Protein AF-A0A089QT16-F1 (afdb_monomer)

pLDDT: mean 87.29, std 10.78, range [47.59, 97.75]

Sequence (96 aa):
MSNRKTLIERFKKRFKNINVRRERISEEFTNSLLLDPYKNIPLGTWYSEDELREKADIHRSRLSKFGKSKINGEMLYVGPKGGIYKISGDGKKKYV

Secondary structure (DSSP, 8-state):
--SHHHHHHHHHHHHT-HHHHHHHHHHHHHHHHHH-TTS-B---TTS-HHHHHHHHHHHHHHHHHHSEEEETTEEEEE-TTS-EEEE-TTS-EEE-

Mean predicted aligned error: 8.29 Å

Foldseek 3Di:
DDDVVVVVVVVVVCVPPVVNVVVVVVVVVLVVLLVDQPDELEDDPPDDPVSVVSSVVSQVSCCVPPQWHHYNNFIWGQDPVRFIWGQDPVRDTDTD

Structure (mmCIF, N/CA/C/O backbone):
data_AF-A0A089QT16-F1
#
_entry.id   AF-A0A089QT16-F1
#
loop_
_atom_site.group_PDB
_atom_site.id
_atom_site.type_symbol
_atom_site.label_atom_id
_atom_site.label_alt_id
_atom_site.label_comp_id
_atom_site.label_asym_id
_atom_site.label_entity_id
_atom_site.label_seq_id
_atom_site.pdbx_PDB_ins_code
_atom_site.Cartn_x
_atom_site.Cartn_y
_atom_site.Cartn_z
_atom_site.occupancy
_atom_site.B_iso_or_equiv
_atom_site.auth_seq_id
_atom_site.auth_comp_id
_atom_site.auth_asym_id
_atom_site.auth_atom_id
_atom_site.pdbx_PDB_model_num
ATOM 1 N N . MET A 1 1 ? 38.862 17.719 -34.976 1.00 47.59 1 MET A N 1
ATOM 2 C CA . MET A 1 1 ? 37.408 17.967 -34.825 1.00 47.59 1 MET A CA 1
ATOM 3 C C . MET A 1 1 ? 36.623 16.656 -34.935 1.00 47.59 1 MET A C 1
ATOM 5 O O . MET A 1 1 ? 36.262 16.288 -36.038 1.00 47.59 1 MET A O 1
ATOM 9 N N . SER A 1 2 ? 36.368 15.919 -33.845 1.00 54.16 2 SER A N 1
ATOM 10 C CA . SER A 1 2 ? 35.440 14.764 -33.875 1.00 54.16 2 SER A CA 1
ATOM 11 C C . SER A 1 2 ? 35.142 14.248 -32.458 1.00 54.16 2 SER A C 1
ATOM 13 O O . SER A 1 2 ? 35.688 13.245 -32.027 1.00 54.16 2 SER A O 1
ATOM 15 N N . ASN A 1 3 ? 34.344 14.979 -31.672 1.00 58.00 3 ASN A N 1
ATOM 16 C CA . ASN A 1 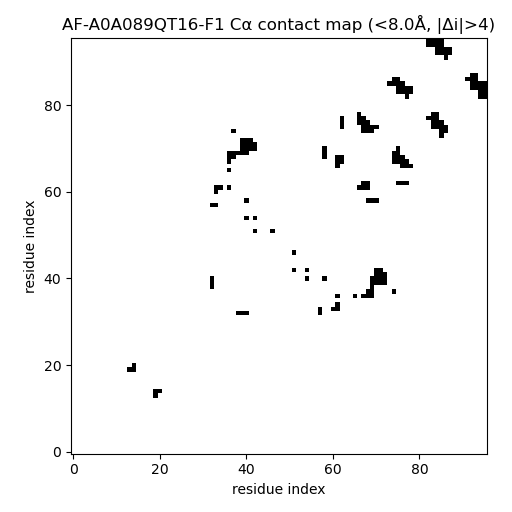3 ? 33.916 14.482 -30.346 1.00 58.00 3 ASN A CA 1
ATOM 17 C C . ASN A 1 3 ? 32.495 14.924 -29.942 1.00 58.00 3 ASN A C 1
ATOM 19 O O . ASN A 1 3 ? 31.829 14.259 -29.159 1.00 58.00 3 ASN A O 1
ATOM 23 N N . ARG A 1 4 ? 31.969 16.022 -30.514 1.00 56.66 4 ARG A N 1
ATOM 24 C CA . ARG A 1 4 ? 30.580 16.465 -30.262 1.00 56.66 4 ARG A CA 1
ATOM 25 C C . ARG A 1 4 ? 29.520 15.654 -31.022 1.00 56.66 4 ARG A C 1
ATOM 27 O O . ARG A 1 4 ? 28.439 15.438 -30.482 1.00 56.66 4 ARG A O 1
ATOM 34 N N . LYS A 1 5 ? 29.815 15.187 -32.246 1.00 59.03 5 LYS A N 1
ATOM 35 C CA . LYS A 1 5 ? 28.871 14.384 -33.057 1.00 59.03 5 LYS A CA 1
ATOM 36 C C . LYS A 1 5 ? 28.536 13.050 -32.378 1.00 59.03 5 LYS A C 1
ATOM 38 O O . LYS A 1 5 ? 27.365 12.714 -32.237 1.00 59.03 5 LYS A O 1
ATOM 43 N N . THR A 1 6 ? 29.548 12.374 -31.840 1.00 74.06 6 THR A N 1
ATOM 44 C CA . THR A 1 6 ? 29.411 11.110 -31.102 1.00 74.06 6 THR A CA 1
ATOM 45 C C . THR A 1 6 ? 28.656 11.275 -29.779 1.00 74.06 6 THR A C 1
ATOM 47 O O . THR A 1 6 ? 27.893 10.388 -29.399 1.00 74.06 6 THR A O 1
ATOM 50 N N . LEU A 1 7 ? 28.797 12.413 -29.087 1.00 77.50 7 LEU A N 1
ATOM 51 C CA . LEU A 1 7 ? 28.059 12.701 -27.851 1.00 77.50 7 LEU A CA 1
ATOM 52 C C . LEU A 1 7 ? 26.552 12.886 -28.105 1.00 77.50 7 LEU A C 1
ATOM 54 O O . LEU A 1 7 ? 25.725 12.303 -27.405 1.00 77.50 7 LEU A O 1
ATOM 58 N N . ILE A 1 8 ? 26.194 13.658 -29.137 1.00 77.88 8 ILE A N 1
ATOM 59 C CA . ILE A 1 8 ? 24.796 13.914 -29.520 1.00 77.88 8 ILE A CA 1
ATOM 60 C C . ILE A 1 8 ? 24.127 12.633 -30.031 1.00 77.88 8 ILE A C 1
ATOM 62 O O . ILE A 1 8 ? 22.966 12.380 -29.715 1.00 77.88 8 ILE A O 1
ATOM 66 N N . GLU A 1 9 ? 24.839 11.793 -30.782 1.00 79.75 9 GLU A N 1
ATOM 67 C CA . GLU A 1 9 ? 24.324 10.493 -31.227 1.00 79.75 9 GLU A CA 1
ATOM 68 C C . GLU A 1 9 ? 24.097 9.529 -30.063 1.00 79.75 9 GLU A C 1
ATOM 70 O O . GLU A 1 9 ? 23.035 8.908 -29.982 1.00 79.75 9 GLU A O 1
ATOM 75 N N . ARG A 1 10 ? 25.034 9.457 -29.107 1.00 75.75 10 ARG A N 1
ATOM 76 C CA . ARG A 1 10 ? 24.858 8.682 -27.868 1.00 75.75 10 ARG A CA 1
ATOM 77 C C . ARG A 1 10 ? 23.665 9.190 -27.059 1.00 75.75 10 ARG A C 1
ATOM 79 O O . ARG A 1 10 ? 22.863 8.377 -26.603 1.00 75.75 10 ARG A O 1
ATOM 86 N N . PHE A 1 11 ? 23.499 10.508 -26.939 1.00 75.31 11 PHE A N 1
ATOM 87 C CA . PHE A 1 11 ? 22.344 11.121 -26.279 1.00 75.31 11 PHE A CA 1
ATOM 88 C C . PHE A 1 11 ? 21.029 10.764 -26.984 1.00 75.31 11 PHE A C 1
ATOM 90 O O . PHE A 1 11 ? 20.114 10.252 -26.345 1.00 75.31 11 PHE A O 1
ATOM 97 N N . LYS A 1 12 ? 20.948 10.934 -28.312 1.00 74.44 12 LYS A N 1
ATOM 98 C CA . LYS A 1 12 ? 19.770 10.567 -29.119 1.00 74.44 12 LYS A CA 1
ATOM 99 C C . LYS A 1 12 ? 19.439 9.077 -29.005 1.00 74.44 12 LYS A C 1
ATOM 101 O O . LYS A 1 12 ? 18.265 8.731 -28.900 1.00 74.44 12 LYS A O 1
ATOM 106 N N . LYS A 1 13 ? 20.449 8.200 -28.984 1.00 76.00 13 LYS A N 1
ATOM 107 C CA . LYS A 1 13 ? 20.276 6.750 -28.799 1.00 76.00 13 LYS A CA 1
ATOM 108 C C . LYS A 1 13 ? 19.705 6.426 -27.417 1.00 76.00 13 LYS A C 1
ATOM 110 O O . LYS A 1 13 ? 18.767 5.643 -27.324 1.00 76.00 13 LYS A O 1
ATOM 115 N N . ARG A 1 14 ? 20.203 7.078 -26.362 1.00 67.44 14 ARG A N 1
ATOM 116 C CA . ARG A 1 14 ? 19.654 6.970 -24.998 1.00 67.44 14 ARG A CA 1
ATOM 117 C C . ARG A 1 14 ? 18.211 7.478 -24.926 1.00 67.44 14 ARG A C 1
ATOM 119 O O . ARG A 1 14 ? 17.365 6.820 -24.340 1.00 67.44 14 ARG A O 1
ATOM 126 N N . PHE A 1 15 ? 17.916 8.597 -25.584 1.00 67.88 15 PHE A N 1
ATOM 127 C CA . PHE A 1 15 ? 16.590 9.223 -25.589 1.00 67.88 15 PHE A CA 1
ATOM 128 C C . PHE A 1 15 ? 15.535 8.432 -26.382 1.00 67.88 15 PHE A C 1
ATOM 130 O O . PHE A 1 15 ? 14.340 8.517 -26.089 1.00 67.88 15 PHE A O 1
ATOM 137 N N . LYS A 1 16 ? 15.970 7.667 -27.393 1.00 70.69 16 LYS A N 1
ATOM 138 C CA . LYS A 1 16 ? 15.140 6.736 -28.175 1.00 70.69 16 LYS A CA 1
ATOM 139 C C . LYS A 1 16 ? 15.055 5.335 -27.561 1.00 70.69 16 LYS A C 1
ATOM 141 O O . LYS A 1 16 ? 14.296 4.516 -28.069 1.00 70.69 16 LYS A O 1
ATOM 146 N N . ASN A 1 17 ? 15.811 5.044 -26.500 1.00 80.00 17 ASN A N 1
ATOM 147 C CA . ASN A 1 17 ? 15.754 3.742 -25.852 1.00 80.00 17 ASN A CA 1
ATOM 148 C C . ASN A 1 17 ? 14.419 3.597 -25.108 1.00 80.00 17 ASN A C 1
ATOM 150 O O . ASN A 1 17 ? 14.166 4.269 -24.107 1.00 80.00 17 ASN A O 1
ATOM 154 N N . ILE A 1 18 ? 13.559 2.724 -25.628 1.00 75.81 18 ILE A N 1
ATOM 155 C CA . ILE A 1 18 ? 12.220 2.484 -25.095 1.00 75.81 18 ILE A CA 1
ATOM 156 C C . ILE A 1 18 ? 12.251 1.905 -23.675 1.00 75.81 18 ILE A C 1
ATOM 158 O O . ILE A 1 18 ? 11.351 2.203 -22.897 1.00 75.81 18 ILE A O 1
ATOM 162 N N . ASN A 1 19 ? 13.299 1.162 -23.307 1.00 77.94 19 ASN A N 1
ATOM 163 C CA . ASN A 1 19 ? 13.423 0.565 -21.976 1.00 77.94 19 ASN A CA 1
ATOM 164 C C . ASN A 1 19 ? 13.628 1.640 -20.904 1.00 77.94 19 ASN A C 1
ATOM 166 O O . ASN A 1 19 ? 12.886 1.666 -19.934 1.00 77.94 19 ASN A O 1
ATOM 170 N N . VAL A 1 20 ? 14.504 2.620 -21.155 1.00 80.12 20 VAL A N 1
ATOM 171 C CA . VAL A 1 20 ? 14.727 3.758 -20.238 1.00 80.12 20 VAL A CA 1
ATOM 172 C C . VAL A 1 20 ? 13.450 4.586 -20.048 1.00 80.12 20 VAL A C 1
ATOM 174 O O . VAL A 1 20 ? 13.179 5.101 -18.967 1.00 80.12 20 VAL A O 1
ATOM 177 N N . ARG A 1 21 ? 12.635 4.730 -21.103 1.00 79.00 21 ARG A N 1
ATOM 178 C CA . ARG A 1 21 ? 11.331 5.403 -20.989 1.00 79.00 21 ARG A CA 1
ATOM 179 C C . ARG A 1 21 ? 10.338 4.589 -20.162 1.00 79.00 21 ARG A C 1
ATOM 181 O O . ARG A 1 21 ? 9.615 5.177 -19.369 1.00 79.00 21 ARG A O 1
ATOM 188 N N . ARG A 1 22 ? 10.297 3.267 -20.351 1.00 78.19 22 ARG A N 1
ATOM 189 C CA . ARG A 1 22 ? 9.441 2.361 -19.571 1.00 78.19 22 ARG A CA 1
ATOM 190 C C . ARG A 1 22 ? 9.818 2.374 -18.092 1.00 78.19 22 ARG A C 1
ATOM 192 O O . ARG A 1 22 ? 8.923 2.508 -17.270 1.00 78.19 22 ARG A O 1
ATOM 199 N N . GLU A 1 23 ? 11.111 2.317 -17.780 1.00 82.50 23 GLU A N 1
ATOM 200 C CA . GLU A 1 23 ? 11.636 2.438 -16.413 1.00 82.50 23 GLU A CA 1
ATOM 201 C C . GLU A 1 23 ? 11.163 3.740 -15.765 1.00 82.50 23 GLU A C 1
ATOM 203 O O . GLU A 1 23 ? 10.517 3.701 -14.724 1.00 82.50 23 GLU A O 1
ATOM 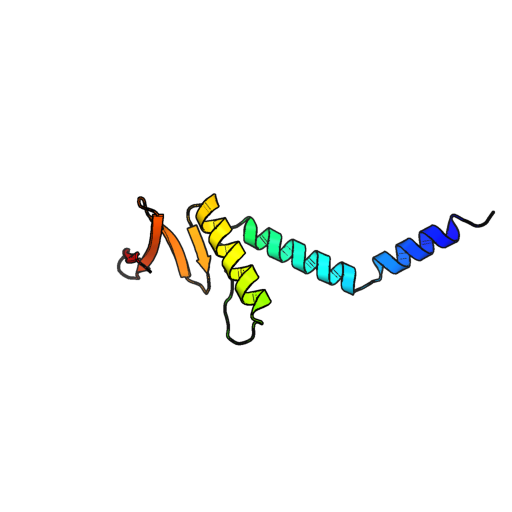208 N N . ARG A 1 24 ? 11.350 4.883 -16.438 1.00 82.19 24 ARG A N 1
ATOM 209 C CA . ARG A 1 24 ? 10.884 6.177 -15.921 1.00 82.19 24 ARG A CA 1
ATOM 210 C C . ARG A 1 24 ? 9.373 6.221 -15.689 1.00 82.19 24 ARG A C 1
ATOM 212 O O . ARG A 1 24 ? 8.937 6.730 -14.667 1.00 82.19 24 ARG A O 1
ATOM 219 N N . ILE A 1 25 ? 8.569 5.702 -16.619 1.00 79.94 25 ILE A N 1
ATOM 220 C CA . ILE A 1 25 ? 7.105 5.649 -16.455 1.00 79.94 25 ILE A CA 1
ATOM 221 C C . ILE A 1 25 ? 6.734 4.776 -15.250 1.00 79.94 25 ILE A C 1
ATOM 223 O O . ILE A 1 25 ? 5.833 5.132 -14.492 1.00 79.94 25 ILE A O 1
ATOM 227 N N . SER A 1 26 ? 7.432 3.654 -15.059 1.00 78.25 26 SER A N 1
ATOM 228 C CA . SER A 1 26 ? 7.251 2.787 -13.894 1.00 78.25 26 SER A CA 1
ATOM 229 C C . SER A 1 26 ? 7.596 3.523 -12.601 1.00 78.25 26 SER A C 1
ATOM 231 O O . SER A 1 26 ? 6.793 3.536 -11.675 1.00 78.25 26 SER A O 1
ATOM 233 N N . GLU A 1 27 ? 8.734 4.217 -12.556 1.00 83.94 27 GLU A N 1
ATOM 234 C CA . GLU A 1 27 ? 9.148 5.032 -11.409 1.00 83.94 27 GLU A CA 1
ATOM 235 C C . GLU A 1 27 ? 8.147 6.154 -11.111 1.00 83.94 27 GLU A C 1
ATOM 237 O O . GLU A 1 27 ? 7.747 6.343 -9.966 1.00 83.94 27 GLU A O 1
ATOM 242 N N . GLU A 1 28 ? 7.701 6.896 -12.126 1.00 85.12 28 GLU A N 1
ATOM 243 C CA . GLU A 1 28 ? 6.680 7.941 -11.990 1.00 85.12 28 GLU A CA 1
ATOM 244 C C . GLU A 1 28 ? 5.362 7.366 -11.457 1.00 85.12 28 GLU A C 1
ATOM 246 O O . GLU A 1 28 ? 4.713 7.971 -10.598 1.00 85.12 28 GLU A O 1
ATOM 251 N N . PHE A 1 29 ? 4.980 6.172 -11.912 1.00 79.75 29 PHE A N 1
ATOM 252 C CA . PHE A 1 29 ? 3.797 5.474 -11.429 1.00 79.75 29 PHE A CA 1
ATOM 253 C C . PHE A 1 29 ? 3.940 5.047 -9.962 1.00 79.75 29 PHE A C 1
ATOM 255 O O . PHE A 1 29 ? 3.051 5.356 -9.161 1.00 79.75 29 PHE A O 1
ATOM 262 N N . THR A 1 30 ? 5.056 4.412 -9.592 1.00 81.31 30 THR A N 1
ATOM 263 C CA . THR A 1 30 ? 5.374 4.012 -8.212 1.00 81.31 30 THR A CA 1
ATOM 264 C C . THR A 1 30 ? 5.436 5.230 -7.288 1.00 81.31 30 THR A C 1
ATOM 266 O O . THR A 1 30 ? 4.818 5.232 -6.222 1.00 81.31 30 THR A O 1
ATOM 269 N N . ASN A 1 31 ? 6.067 6.323 -7.719 1.00 86.50 31 ASN A N 1
ATOM 270 C CA . ASN A 1 31 ? 6.114 7.587 -6.980 1.00 86.50 31 ASN A CA 1
ATOM 271 C C . ASN A 1 31 ? 4.721 8.195 -6.798 1.00 86.50 31 ASN A C 1
ATOM 273 O O . ASN A 1 31 ? 4.355 8.608 -5.697 1.00 86.50 31 ASN A O 1
ATOM 277 N N . SER A 1 32 ? 3.908 8.207 -7.855 1.00 87.81 32 SER A N 1
ATOM 278 C CA . SER A 1 32 ? 2.523 8.670 -7.772 1.00 87.81 32 SER A CA 1
ATOM 279 C C . SER A 1 32 ? 1.704 7.831 -6.791 1.00 87.81 32 SER A C 1
ATOM 281 O O . SER A 1 32 ? 0.862 8.379 -6.079 1.00 87.81 32 SER A O 1
ATOM 283 N N . LEU A 1 33 ? 1.951 6.519 -6.714 1.00 84.38 33 LEU A N 1
ATOM 284 C CA . LEU A 1 33 ? 1.353 5.693 -5.676 1.00 84.38 33 LEU A CA 1
ATOM 285 C C . LEU A 1 33 ? 1.872 6.122 -4.296 1.00 84.38 33 LEU A C 1
ATOM 287 O O . LEU A 1 33 ? 1.072 6.482 -3.442 1.00 84.38 33 LEU A O 1
ATOM 291 N N . LEU A 1 34 ? 3.175 6.180 -4.052 1.00 87.75 34 LEU A N 1
ATOM 292 C CA . LEU A 1 34 ? 3.720 6.530 -2.731 1.00 87.75 34 LEU A CA 1
ATOM 293 C C . LEU A 1 34 ? 3.200 7.857 -2.149 1.00 87.75 34 LEU A C 1
ATOM 295 O O . LEU A 1 34 ? 3.079 7.976 -0.930 1.00 87.75 34 LEU A O 1
ATOM 299 N N . LEU A 1 35 ? 2.889 8.844 -2.992 1.00 91.94 35 LEU A N 1
ATOM 300 C CA . LEU A 1 35 ? 2.497 10.187 -2.556 1.00 91.94 35 LEU A CA 1
ATOM 301 C C . LEU A 1 35 ? 1.008 10.347 -2.220 1.00 91.94 35 LEU A C 1
ATOM 303 O O . LEU A 1 35 ? 0.677 11.223 -1.423 1.00 91.94 35 LEU A O 1
ATOM 307 N N . ASP A 1 36 ? 0.126 9.520 -2.783 1.00 94.31 36 ASP A N 1
ATOM 308 C CA . ASP A 1 36 ? -1.323 9.648 -2.594 1.00 94.31 36 ASP A CA 1
ATOM 309 C C . ASP A 1 36 ? -1.919 8.403 -1.917 1.00 94.31 36 ASP A C 1
ATOM 311 O O . ASP A 1 36 ? -2.074 7.367 -2.570 1.00 94.31 36 ASP A O 1
ATOM 315 N N . PRO A 1 37 ? -2.322 8.471 -0.633 1.00 96.19 37 PRO A N 1
ATOM 316 C CA . PRO A 1 37 ? -2.894 7.325 0.067 1.00 96.19 37 PRO A CA 1
ATOM 317 C C . PRO A 1 37 ? -4.277 6.898 -0.454 1.00 96.19 37 PRO A C 1
ATOM 319 O O . PRO A 1 37 ? -4.715 5.794 -0.128 1.00 96.19 37 PRO A O 1
ATOM 322 N N . TYR A 1 38 ? -4.970 7.724 -1.247 1.00 96.12 38 TYR A N 1
ATOM 323 C CA . TYR A 1 38 ? -6.277 7.402 -1.831 1.00 96.12 38 TYR A CA 1
ATOM 324 C C . TYR A 1 38 ? -6.173 6.682 -3.177 1.00 96.12 38 TYR A C 1
ATOM 326 O O . TYR A 1 38 ? -7.123 6.008 -3.587 1.00 96.12 38 TYR A O 1
ATOM 334 N N . LYS A 1 39 ? -5.028 6.780 -3.861 1.00 95.69 39 LYS A N 1
ATOM 335 C CA . LYS A 1 39 ? -4.804 6.086 -5.130 1.00 95.69 39 LYS A CA 1
ATOM 336 C C . LYS A 1 39 ? -4.712 4.580 -4.890 1.00 95.69 39 LYS A C 1
ATOM 338 O O . LYS A 1 39 ? -3.884 4.126 -4.101 1.00 95.69 39 LYS A O 1
ATOM 343 N N . ASN A 1 40 ? -5.555 3.804 -5.569 1.00 95.88 40 ASN A N 1
ATOM 344 C CA . ASN A 1 40 ? -5.653 2.361 -5.354 1.00 95.88 40 ASN A CA 1
ATOM 345 C C . ASN A 1 40 ? -4.354 1.630 -5.724 1.00 95.88 40 ASN A C 1
ATOM 347 O O . ASN A 1 40 ? -3.848 1.806 -6.831 1.00 95.88 40 ASN A O 1
ATOM 351 N N . ILE A 1 41 ? -3.873 0.761 -4.833 1.00 94.94 41 ILE A N 1
ATOM 352 C CA . ILE A 1 41 ? -2.852 -0.243 -5.149 1.00 94.94 41 ILE A CA 1
ATOM 353 C C . ILE A 1 41 ? -3.589 -1.521 -5.582 1.00 94.94 41 ILE A C 1
ATOM 355 O O . ILE A 1 41 ? -4.188 -2.182 -4.731 1.00 94.94 41 ILE A O 1
ATOM 359 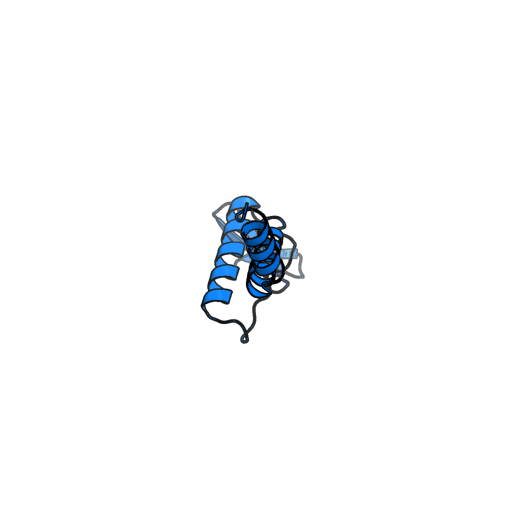N N . PRO A 1 42 ? -3.612 -1.870 -6.881 1.00 92.00 42 PRO A N 1
ATOM 360 C CA . PRO A 1 42 ? -4.299 -3.071 -7.341 1.00 92.00 42 PRO A CA 1
ATOM 361 C C . PRO A 1 42 ? -3.512 -4.320 -6.939 1.00 92.00 42 PRO A C 1
ATOM 363 O O . PRO A 1 42 ? -2.292 -4.355 -7.119 1.00 92.00 42 PRO A O 1
ATOM 366 N N . LEU A 1 43 ? -4.228 -5.326 -6.438 1.00 90.81 43 LEU A N 1
ATOM 367 C CA . LEU A 1 43 ? -3.746 -6.690 -6.222 1.00 90.81 43 LEU A CA 1
ATOM 368 C C . LEU A 1 43 ? -4.473 -7.630 -7.191 1.00 90.81 43 LEU A C 1
ATOM 370 O O . LEU A 1 43 ? -5.573 -7.328 -7.646 1.00 90.81 43 LEU A O 1
ATOM 374 N N . GLY A 1 44 ? -3.859 -8.761 -7.518 1.00 88.44 44 GLY A N 1
ATOM 375 C CA . GLY A 1 44 ? -4.404 -9.719 -8.474 1.00 88.44 44 GLY A CA 1
ATOM 376 C C . GLY A 1 44 ? -3.481 -10.916 -8.654 1.00 88.44 44 GLY A C 1
ATOM 377 O O . GLY A 1 44 ? -2.294 -10.839 -8.351 1.00 88.44 44 GLY A 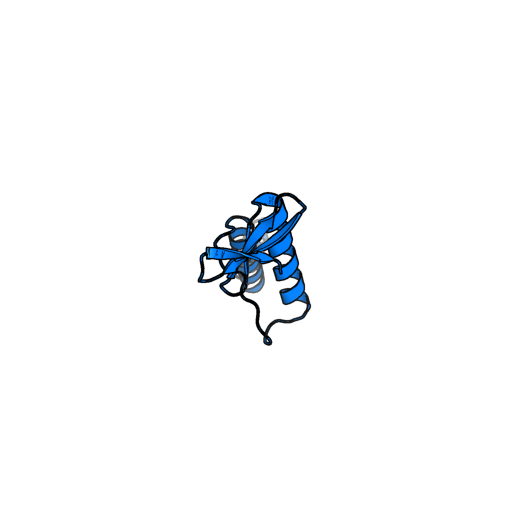O 1
ATOM 378 N N . THR A 1 45 ? -4.025 -12.017 -9.163 1.00 89.31 45 THR A N 1
ATOM 379 C CA . THR A 1 45 ? -3.292 -13.276 -9.388 1.00 89.31 45 THR A CA 1
ATOM 380 C C . THR A 1 45 ? -2.312 -13.214 -10.557 1.00 89.31 45 THR A C 1
ATOM 382 O O . THR A 1 45 ? -1.495 -14.109 -10.717 1.00 89.31 45 THR A O 1
ATOM 385 N N . TRP A 1 46 ? -2.409 -12.174 -11.387 1.00 91.12 46 TRP A N 1
ATOM 386 C CA . TRP A 1 46 ? -1.572 -11.974 -12.571 1.00 91.12 46 TRP A CA 1
ATOM 387 C C . TRP A 1 46 ? -0.246 -11.265 -12.274 1.00 91.12 46 TRP A C 1
ATOM 389 O O . TRP A 1 46 ? 0.580 -11.149 -13.173 1.00 91.12 46 TRP A O 1
ATOM 399 N N . TYR A 1 47 ? -0.058 -10.758 -11.051 1.00 89.19 47 TYR A N 1
ATOM 400 C CA . TYR A 1 47 ? 1.187 -10.113 -10.6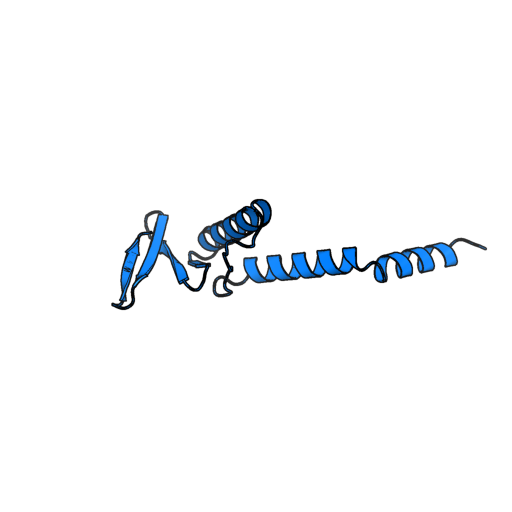39 1.00 89.19 47 TYR A CA 1
ATOM 401 C C . TYR A 1 47 ? 2.218 -11.155 -10.209 1.00 89.19 47 TYR A C 1
ATOM 403 O O . TYR A 1 47 ? 1.884 -12.140 -9.549 1.00 89.19 47 TYR A O 1
ATOM 411 N N . SER A 1 48 ? 3.475 -10.901 -10.549 1.00 93.88 48 SER A N 1
ATOM 412 C CA . SER A 1 48 ? 4.617 -11.645 -10.022 1.00 93.88 48 SER A CA 1
ATOM 413 C C . SER A 1 48 ? 4.794 -11.419 -8.517 1.00 93.88 48 SER A C 1
ATOM 415 O O . SER A 1 48 ? 4.290 -10.449 -7.946 1.00 93.88 48 SER A O 1
ATOM 417 N N . GLU A 1 49 ? 5.540 -12.308 -7.862 1.00 92.38 49 GLU A N 1
ATOM 418 C CA . GLU A 1 49 ? 5.860 -12.180 -6.436 1.00 92.38 49 GLU A CA 1
ATOM 419 C C . GLU A 1 49 ? 6.583 -10.860 -6.122 1.00 92.38 49 GLU A C 1
ATOM 421 O O . GLU A 1 49 ? 6.238 -10.186 -5.150 1.00 92.38 49 GLU A O 1
ATOM 426 N N . ASP A 1 50 ? 7.513 -10.445 -6.985 1.00 92.75 50 ASP A N 1
ATOM 427 C CA . ASP A 1 50 ? 8.244 -9.184 -6.837 1.00 92.75 50 ASP A CA 1
ATOM 428 C C . ASP A 1 50 ? 7.312 -7.968 -6.924 1.00 92.75 50 ASP A C 1
ATOM 430 O O . ASP A 1 50 ? 7.373 -7.072 -6.079 1.00 92.75 50 ASP A O 1
ATOM 434 N N . GLU A 1 51 ? 6.380 -7.953 -7.882 1.00 90.44 51 GLU A N 1
ATOM 435 C CA . GLU A 1 51 ? 5.381 -6.883 -7.992 1.00 90.44 51 GLU A CA 1
ATOM 436 C C . GLU A 1 51 ? 4.446 -6.850 -6.778 1.00 90.44 51 GLU A C 1
ATOM 438 O O . GLU A 1 51 ? 4.082 -5.775 -6.293 1.00 90.44 51 GLU A O 1
ATOM 443 N N . LEU A 1 52 ? 4.037 -8.016 -6.266 1.00 92.25 52 LEU A N 1
ATOM 444 C CA . LEU A 1 52 ? 3.217 -8.110 -5.057 1.00 92.25 52 LEU A CA 1
ATOM 445 C C . LEU A 1 52 ? 3.971 -7.583 -3.833 1.00 92.25 52 LEU A C 1
ATOM 447 O O . LEU A 1 52 ? 3.384 -6.875 -3.009 1.00 92.25 52 LEU A O 1
ATOM 451 N N . ARG A 1 53 ? 5.269 -7.878 -3.735 1.00 93.31 53 ARG A N 1
ATOM 452 C CA . ARG A 1 53 ? 6.141 -7.381 -2.672 1.00 93.31 53 ARG A CA 1
ATOM 453 C C . ARG A 1 53 ? 6.295 -5.865 -2.731 1.00 93.31 53 ARG A C 1
ATOM 455 O O . ARG A 1 53 ? 6.059 -5.209 -1.720 1.00 93.31 53 ARG A O 1
ATOM 462 N N . GLU A 1 54 ? 6.587 -5.299 -3.900 1.00 92.06 54 GLU A N 1
ATOM 463 C CA . GLU A 1 54 ? 6.684 -3.844 -4.079 1.00 92.06 54 GLU A CA 1
ATOM 464 C C . GLU A 1 54 ? 5.368 -3.154 -3.685 1.00 92.06 54 GLU A C 1
ATOM 466 O O . GLU A 1 54 ? 5.355 -2.191 -2.917 1.00 92.06 54 GLU A O 1
ATOM 471 N N . LYS A 1 55 ? 4.227 -3.689 -4.132 1.00 93.75 55 LYS A N 1
ATOM 472 C CA . LYS A 1 55 ? 2.895 -3.181 -3.766 1.00 93.75 55 LYS A CA 1
ATOM 473 C C . LYS A 1 55 ? 2.646 -3.230 -2.259 1.00 93.75 55 LYS A C 1
ATOM 475 O O . LYS A 1 55 ? 2.086 -2.278 -1.706 1.00 93.75 55 LYS A O 1
ATOM 480 N N . ALA A 1 56 ? 3.042 -4.317 -1.597 1.00 93.94 56 ALA A N 1
ATOM 481 C CA . ALA A 1 56 ? 2.936 -4.453 -0.149 1.00 93.94 56 ALA A CA 1
ATOM 482 C C . ALA A 1 56 ? 3.814 -3.423 0.577 1.00 93.94 56 ALA A C 1
ATOM 484 O O . ALA A 1 56 ? 3.363 -2.811 1.548 1.00 93.94 56 ALA A O 1
ATOM 485 N N . ASP A 1 57 ? 5.024 -3.173 0.083 1.00 95.06 57 ASP A N 1
ATOM 486 C CA . ASP A 1 57 ? 5.938 -2.192 0.664 1.00 95.06 57 ASP A CA 1
ATOM 487 C C . ASP A 1 57 ? 5.410 -0.760 0.493 1.00 95.06 57 ASP A C 1
ATOM 489 O O . ASP A 1 57 ? 5.322 -0.030 1.482 1.00 95.06 57 ASP A O 1
ATOM 493 N N . ILE A 1 58 ? 4.903 -0.387 -0.690 1.00 95.12 58 ILE A N 1
ATOM 494 C CA . ILE A 1 58 ? 4.206 0.898 -0.908 1.00 95.12 58 ILE A CA 1
ATOM 495 C C . ILE A 1 58 ? 3.037 1.049 0.073 1.00 95.12 58 ILE A C 1
ATOM 497 O O . ILE A 1 58 ? 2.841 2.114 0.671 1.00 95.12 58 ILE A O 1
ATOM 501 N N . HIS A 1 59 ? 2.241 -0.009 0.255 1.00 96.06 59 HIS A N 1
ATOM 502 C CA . HIS A 1 59 ? 1.102 0.009 1.166 1.00 96.06 59 HIS A CA 1
ATOM 503 C C . HIS A 1 59 ? 1.533 0.266 2.616 1.00 96.06 59 HIS A C 1
ATOM 505 O O . HIS A 1 59 ? 0.972 1.153 3.266 1.00 96.06 59 HIS A O 1
ATOM 511 N N . ARG A 1 60 ? 2.559 -0.445 3.100 1.00 95.25 60 ARG A N 1
ATOM 512 C CA . ARG A 1 60 ? 3.141 -0.260 4.441 1.00 95.25 60 ARG A CA 1
ATOM 513 C C . ARG A 1 60 ? 3.714 1.142 4.620 1.00 95.25 60 ARG A C 1
ATOM 515 O O . ARG A 1 60 ? 3.423 1.788 5.626 1.00 95.25 60 ARG A O 1
ATOM 522 N N . SER A 1 61 ? 4.460 1.653 3.639 1.00 95.69 61 SER A N 1
ATOM 523 C CA . SER A 1 61 ? 5.010 3.012 3.677 1.00 95.69 61 SER A CA 1
ATOM 524 C C . SER A 1 61 ? 3.912 4.067 3.790 1.00 95.69 61 SER A C 1
ATOM 526 O O . SER A 1 61 ? 4.029 4.995 4.591 1.00 95.69 61 SER A O 1
ATOM 528 N N . ARG A 1 62 ? 2.804 3.917 3.053 1.00 96.81 62 ARG A N 1
ATOM 529 C CA . ARG A 1 62 ? 1.653 4.826 3.160 1.00 96.81 62 ARG A CA 1
ATOM 530 C C . ARG A 1 62 ? 0.961 4.744 4.514 1.00 96.81 62 ARG A C 1
ATOM 532 O O . ARG A 1 62 ? 0.641 5.787 5.077 1.00 96.81 62 ARG A O 1
ATOM 539 N N . LEU A 1 63 ? 0.749 3.542 5.052 1.00 96.19 63 LEU A N 1
ATOM 540 C CA . LEU A 1 63 ? 0.182 3.380 6.394 1.00 96.19 63 LEU A CA 1
ATOM 541 C C . LEU A 1 63 ? 1.062 4.065 7.443 1.00 96.19 63 LEU A C 1
ATOM 543 O O . LEU A 1 63 ? 0.545 4.815 8.264 1.00 96.19 63 LEU A O 1
ATOM 547 N N . SER A 1 64 ? 2.382 3.883 7.368 1.00 94.56 64 SER A N 1
ATOM 548 C CA . SER A 1 64 ? 3.325 4.527 8.284 1.00 94.56 64 SER A CA 1
ATOM 549 C C . SER A 1 64 ? 3.346 6.051 8.143 1.00 94.56 64 SER A C 1
ATOM 551 O O . SER A 1 64 ? 3.455 6.746 9.147 1.00 94.56 64 SER A O 1
ATOM 553 N N . LYS A 1 65 ? 3.268 6.582 6.917 1.00 95.25 65 LYS A N 1
ATOM 554 C CA . LYS A 1 65 ? 3.395 8.023 6.648 1.00 95.25 65 LYS A CA 1
ATOM 555 C C . LYS A 1 65 ? 2.092 8.797 6.848 1.00 95.25 65 LYS A C 1
ATOM 557 O O . LYS A 1 65 ? 2.112 9.913 7.355 1.00 95.25 65 LYS A O 1
ATOM 562 N N . PHE A 1 66 ? 0.970 8.233 6.411 1.00 96.50 66 PHE A N 1
ATOM 563 C CA . PHE A 1 66 ? -0.325 8.920 6.347 1.00 96.50 66 PHE A CA 1
ATOM 564 C C . PHE A 1 66 ? -1.370 8.344 7.306 1.00 96.50 66 PHE A C 1
ATOM 566 O O . PHE A 1 66 ? -2.480 8.872 7.380 1.00 96.50 66 PHE A O 1
ATOM 573 N N . GLY A 1 67 ? -1.073 7.230 7.981 1.00 96.81 67 GLY A N 1
ATOM 574 C CA . GLY A 1 67 ? -2.036 6.511 8.816 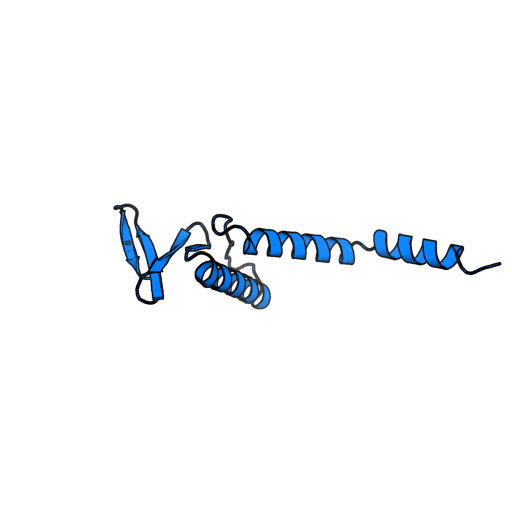1.00 96.81 67 GLY A CA 1
ATOM 575 C C . GLY A 1 67 ? -3.151 5.822 8.026 1.00 96.81 67 GLY A C 1
ATOM 576 O O . GLY A 1 67 ? -4.100 5.328 8.629 1.00 96.81 67 GLY A O 1
ATOM 577 N N . LYS A 1 68 ? -3.085 5.808 6.688 1.00 97.25 68 LYS A N 1
ATOM 578 C CA . LYS A 1 68 ? -4.100 5.208 5.812 1.00 97.25 68 LYS A CA 1
ATOM 579 C C . LYS A 1 68 ? -3.546 4.872 4.431 1.00 97.25 68 LYS A C 1
ATOM 581 O O . LYS A 1 68 ? -2.586 5.491 3.978 1.00 97.25 68 LYS A O 1
ATOM 586 N N . SER A 1 69 ? -4.161 3.908 3.754 1.00 97.75 69 SER A N 1
ATOM 587 C CA . SER A 1 69 ? -3.766 3.487 2.410 1.00 97.75 69 SER A CA 1
ATOM 588 C C . SER A 1 69 ? -4.884 2.703 1.724 1.00 97.75 69 SER A C 1
ATOM 590 O O . SER A 1 69 ? -5.483 1.817 2.336 1.00 97.75 69 SER A O 1
ATOM 592 N N . LYS A 1 70 ? -5.146 3.003 0.446 1.00 97.50 70 LYS A N 1
ATOM 593 C CA . LYS A 1 70 ? -6.096 2.255 -0.384 1.00 97.50 70 LYS A CA 1
ATOM 594 C C . LYS A 1 70 ? -5.418 1.080 -1.087 1.00 97.50 70 LYS A C 1
ATOM 596 O O . LYS A 1 70 ? -4.495 1.285 -1.880 1.00 97.50 70 LYS A O 1
ATOM 601 N N . ILE A 1 71 ? -5.901 -0.134 -0.839 1.00 95.50 71 ILE A N 1
ATOM 602 C CA . ILE A 1 71 ? -5.421 -1.366 -1.474 1.00 95.50 71 ILE A CA 1
ATOM 603 C C . ILE A 1 71 ? -6.599 -2.227 -1.918 1.00 95.50 71 ILE A C 1
ATOM 605 O O . ILE A 1 71 ? -7.570 -2.399 -1.187 1.00 95.50 71 ILE A O 1
ATOM 609 N N . ASN A 1 72 ? -6.525 -2.738 -3.144 1.00 93.94 72 ASN A N 1
ATOM 610 C CA . ASN A 1 72 ? -7.565 -3.551 -3.769 1.00 93.94 72 ASN A CA 1
ATOM 611 C C . ASN A 1 72 ? -8.996 -2.979 -3.634 1.00 93.94 72 ASN A C 1
ATOM 613 O O . ASN A 1 72 ? -9.955 -3.694 -3.366 1.00 93.94 72 ASN A O 1
ATOM 617 N N . GLY A 1 73 ? -9.133 -1.660 -3.778 1.00 93.75 73 GLY A N 1
ATOM 618 C CA . GLY A 1 73 ? -10.404 -0.943 -3.664 1.00 93.75 73 GLY A CA 1
ATOM 619 C C . GLY A 1 73 ? -10.815 -0.591 -2.232 1.00 93.75 73 GLY A C 1
ATOM 620 O O . GLY A 1 73 ? -11.617 0.328 -2.058 1.00 93.75 73 GLY A O 1
ATOM 621 N N . GLU A 1 74 ? -10.226 -1.221 -1.217 1.00 94.25 74 GLU A N 1
ATOM 622 C CA . GLU A 1 74 ? -10.544 -0.989 0.190 1.00 94.25 74 GLU A CA 1
ATOM 623 C C . GLU A 1 74 ? -9.622 0.056 0.819 1.00 94.25 74 GLU A C 1
ATOM 625 O O . GLU A 1 74 ? -8.415 0.092 0.571 1.00 94.25 74 GLU A O 1
ATOM 630 N N . MET A 1 75 ? -10.196 0.918 1.659 1.00 97.00 75 MET A N 1
ATOM 631 C CA . MET A 1 75 ? -9.432 1.885 2.440 1.00 97.00 75 MET A CA 1
ATOM 632 C C . MET A 1 75 ? -9.084 1.288 3.803 1.00 97.00 75 MET A C 1
ATOM 634 O O . MET A 1 75 ? -9.978 0.938 4.577 1.00 97.00 75 MET A O 1
ATOM 638 N N . LEU A 1 76 ? -7.787 1.199 4.092 1.00 97.56 76 LEU A N 1
ATOM 639 C CA . LEU A 1 76 ? -7.258 0.742 5.372 1.00 97.56 76 LEU A CA 1
ATOM 640 C C . LEU A 1 76 ? -6.673 1.907 6.160 1.00 97.56 76 LEU A C 1
ATOM 642 O O . LEU A 1 76 ? -6.131 2.852 5.585 1.00 97.56 76 LEU A O 1
ATOM 646 N N . TYR A 1 77 ? -6.776 1.815 7.481 1.00 97.44 77 TYR A N 1
ATOM 647 C CA . TYR A 1 77 ? -6.376 2.841 8.433 1.00 97.44 77 TYR A CA 1
ATOM 648 C C . TYR A 1 77 ? -5.565 2.226 9.569 1.00 97.44 77 TYR A C 1
ATOM 650 O O . TYR A 1 77 ? -5.837 1.108 10.006 1.00 97.44 77 TYR A O 1
ATOM 658 N N . VAL A 1 78 ? -4.608 2.985 10.090 1.00 97.19 78 VAL A N 1
ATOM 659 C CA . VAL A 1 78 ? -3.864 2.643 11.301 1.00 97.19 78 VAL A CA 1
ATOM 660 C C . VAL A 1 78 ? -4.659 3.122 12.513 1.00 97.19 78 VAL A C 1
ATOM 662 O O . VAL A 1 78 ? -5.061 4.282 12.612 1.00 97.19 78 VAL A O 1
ATOM 665 N N . GLY A 1 79 ? -4.944 2.205 13.429 1.00 94.44 79 GLY A N 1
ATOM 666 C CA . GLY A 1 79 ? -5.611 2.482 14.692 1.00 94.44 79 GLY A CA 1
ATOM 667 C C . GLY A 1 79 ? -4.661 3.058 15.746 1.00 94.44 79 GLY A C 1
ATOM 668 O O . GLY A 1 79 ? -3.445 2.954 15.609 1.00 94.44 79 GLY A O 1
ATOM 669 N N . PRO A 1 80 ? -5.198 3.589 16.859 1.00 90.56 80 PRO A N 1
ATOM 670 C CA . PRO A 1 80 ? -4.391 4.223 17.910 1.00 90.56 80 PRO A CA 1
ATOM 671 C C . PRO A 1 80 ? -3.322 3.315 18.538 1.00 90.56 80 PRO A C 1
ATOM 673 O O . PRO A 1 80 ? -2.333 3.802 19.065 1.00 90.56 80 PRO A O 1
ATOM 676 N N . LYS A 1 81 ? -3.524 1.992 18.488 1.00 90.62 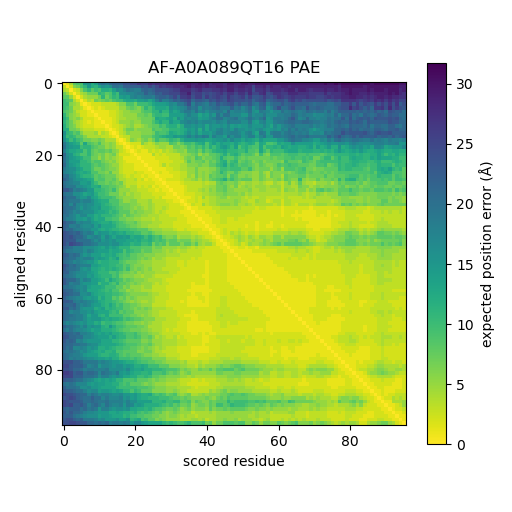81 LYS A N 1
ATOM 677 C CA . LYS A 1 81 ? -2.600 0.974 19.015 1.00 90.62 81 LYS A CA 1
ATOM 678 C C . LYS A 1 81 ? -1.760 0.292 17.922 1.00 90.62 81 LYS A C 1
ATOM 680 O O . LYS A 1 81 ? -1.227 -0.784 18.152 1.00 90.62 81 LYS A O 1
ATOM 685 N N . GLY A 1 82 ? -1.720 0.850 16.711 1.00 89.69 82 GLY A N 1
ATOM 686 C CA . GLY A 1 82 ? -0.978 0.292 15.573 1.00 89.69 82 GLY A CA 1
ATOM 687 C C . GLY A 1 82 ? -1.699 -0.807 14.779 1.00 89.69 82 GLY A C 1
ATOM 688 O O . GLY A 1 82 ? -1.245 -1.155 13.695 1.00 89.69 82 GLY A O 1
ATOM 689 N N . GLY A 1 83 ? -2.837 -1.326 15.257 1.00 93.94 83 GLY A N 1
ATOM 690 C CA . GLY A 1 83 ? -3.644 -2.299 14.506 1.00 93.94 83 GLY A CA 1
ATOM 691 C C . GLY A 1 83 ? -4.308 -1.686 13.269 1.00 93.94 83 GLY A C 1
ATOM 692 O O . GLY A 1 83 ? -4.734 -0.531 13.310 1.00 93.94 83 GLY A O 1
ATOM 693 N N . ILE A 1 84 ? -4.431 -2.453 12.186 1.00 96.06 84 ILE A N 1
ATOM 694 C CA . ILE A 1 84 ? -5.029 -1.992 10.925 1.00 96.06 84 ILE A CA 1
ATOM 695 C C . ILE A 1 84 ? -6.533 -2.275 10.930 1.00 96.06 84 ILE A C 1
ATOM 697 O O . ILE A 1 84 ? -6.969 -3.346 11.346 1.00 96.06 84 ILE A O 1
ATOM 701 N N . TYR A 1 85 ? -7.341 -1.324 10.465 1.00 96.31 85 TYR A N 1
ATOM 702 C CA . TYR A 1 85 ? -8.786 -1.497 10.333 1.00 96.31 85 TYR A CA 1
ATOM 703 C C . TYR A 1 85 ? -9.334 -0.894 9.040 1.00 96.31 85 TYR A C 1
ATOM 705 O O . TYR A 1 85 ? -8.752 0.026 8.465 1.00 96.31 85 TYR A O 1
ATOM 713 N N . LYS A 1 86 ? -10.501 -1.385 8.619 1.00 96.00 86 LYS A N 1
ATOM 714 C CA . LYS A 1 86 ? -11.374 -0.757 7.620 1.00 96.00 86 LYS A CA 1
ATOM 715 C C . LYS A 1 86 ? -12.686 -0.309 8.241 1.00 96.00 86 LYS A C 1
ATOM 717 O O . LYS A 1 86 ? -13.062 -0.767 9.320 1.00 96.00 86 LYS A O 1
ATOM 722 N N . ILE A 1 87 ? -13.383 0.578 7.544 1.00 93.25 87 ILE A N 1
ATOM 723 C CA . ILE A 1 87 ? -14.763 0.933 7.870 1.00 93.25 87 ILE A CA 1
ATOM 724 C C . ILE A 1 87 ? -15.683 -0.012 7.095 1.00 93.25 87 ILE A C 1
ATOM 726 O O . ILE A 1 87 ? -15.594 -0.087 5.870 1.00 93.25 87 ILE A O 1
ATOM 730 N N . SER A 1 88 ? -16.516 -0.778 7.796 1.00 91.44 88 SER A N 1
ATOM 731 C CA . SER A 1 88 ? -17.537 -1.625 7.175 1.00 91.44 88 SER A CA 1
ATOM 732 C C . SER A 1 88 ? -18.720 -0.795 6.671 1.00 91.44 88 SER A C 1
ATOM 734 O O . SER A 1 88 ? -18.859 0.378 7.007 1.00 91.44 88 SER A O 1
ATOM 736 N N . GLY A 1 89 ? -19.587 -1.399 5.851 1.00 88.31 89 GLY A N 1
ATOM 737 C CA . GLY A 1 89 ? -20.757 -0.709 5.288 1.00 88.31 89 GLY A CA 1
ATOM 738 C C . GLY A 1 89 ? -21.740 -0.168 6.336 1.00 88.31 89 GLY A C 1
ATOM 739 O O . GLY A 1 89 ? -22.476 0.767 6.052 1.00 88.31 89 GLY A O 1
ATOM 740 N N . ASP A 1 90 ? -21.713 -0.702 7.559 1.00 92.25 90 ASP A N 1
ATOM 741 C CA . ASP A 1 90 ? -22.474 -0.222 8.722 1.00 92.25 90 ASP A CA 1
ATOM 742 C C . ASP A 1 90 ? -21.752 0.891 9.515 1.00 92.25 90 ASP A C 1
ATOM 744 O O . ASP A 1 90 ? -22.192 1.274 10.597 1.00 92.25 90 ASP A O 1
ATOM 748 N N . GLY A 1 91 ? -20.622 1.400 9.012 1.00 90.62 91 GLY A N 1
ATOM 749 C CA . GLY A 1 91 ? -19.850 2.485 9.620 1.00 90.62 91 GLY A CA 1
ATOM 750 C C . GLY A 1 91 ? -18.945 2.063 10.781 1.00 90.62 91 GLY A C 1
ATOM 751 O O . GLY A 1 91 ? -18.264 2.909 11.365 1.00 90.62 91 GLY A O 1
ATOM 752 N N . LYS A 1 92 ? -18.897 0.773 11.132 1.00 93.50 92 LYS A N 1
ATOM 753 C CA . LYS A 1 92 ? -18.062 0.281 12.237 1.00 93.50 92 LYS A CA 1
ATOM 754 C C . LYS A 1 92 ? -16.617 0.053 11.804 1.00 93.50 92 LYS A C 1
ATOM 756 O O . LYS A 1 92 ? -16.313 -0.181 10.637 1.00 93.50 92 LYS A O 1
ATOM 761 N N . LYS A 1 93 ? -15.701 0.094 12.775 1.00 93.62 93 LYS A N 1
ATOM 762 C CA . LYS A 1 93 ? -14.306 -0.309 12.563 1.00 93.62 93 LYS A CA 1
ATOM 763 C C . LYS A 1 93 ? -14.216 -1.829 12.598 1.00 93.62 93 LYS A C 1
ATOM 765 O O . LYS A 1 93 ? -14.526 -2.438 13.619 1.00 93.62 93 LYS A O 1
ATOM 770 N N . LYS A 1 94 ? -13.739 -2.425 11.511 1.00 94.88 94 LYS A N 1
ATOM 771 C CA . LYS A 1 94 ? -13.393 -3.843 11.431 1.00 94.88 94 LYS A CA 1
ATOM 772 C C . LYS A 1 94 ? -11.882 -3.968 11.304 1.00 94.88 94 LYS A C 1
ATOM 774 O O . LYS A 1 94 ? -11.318 -3.553 10.293 1.00 94.88 94 LYS A O 1
ATOM 779 N N . TYR A 1 95 ? -11.245 -4.496 12.342 1.00 92.00 95 TYR A N 1
ATOM 780 C CA . TYR A 1 95 ? -9.814 -4.786 12.315 1.00 92.00 95 TYR A CA 1
ATOM 781 C C . TYR A 1 95 ? -9.537 -5.949 11.356 1.00 92.00 95 TYR A C 1
ATOM 783 O O . TYR A 1 95 ? -10.363 -6.862 11.247 1.00 92.00 95 TYR A O 1
ATOM 791 N N . VAL A 1 96 ? -8.435 -5.833 10.613 1.00 86.94 96 VAL A N 1
ATOM 792 C CA . VAL A 1 96 ? -7.961 -6.819 9.628 1.00 86.94 96 VAL A CA 1
ATOM 793 C C . VAL A 1 96 ? -6.965 -7.753 10.289 1.00 86.94 96 VAL A C 1
ATOM 795 O O . VAL A 1 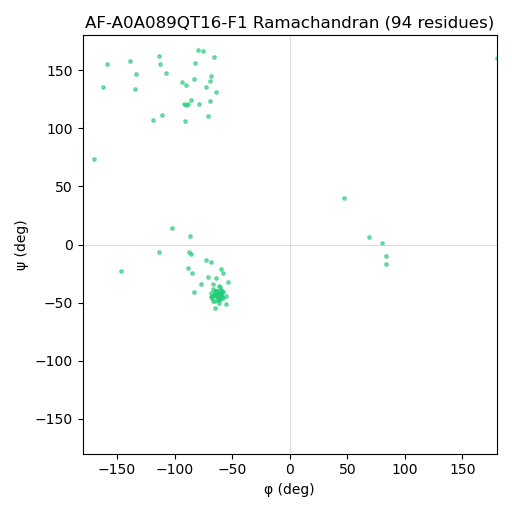96 ? -6.109 -7.235 11.042 1.00 86.94 96 VAL A O 1
#

Radius of gyration: 20.32 Å; Cα contacts (8 Å, |Δi|>4): 94; chains: 1; bounding box: 60×31×54 Å

Solvent-accessible surface area (backbone atoms o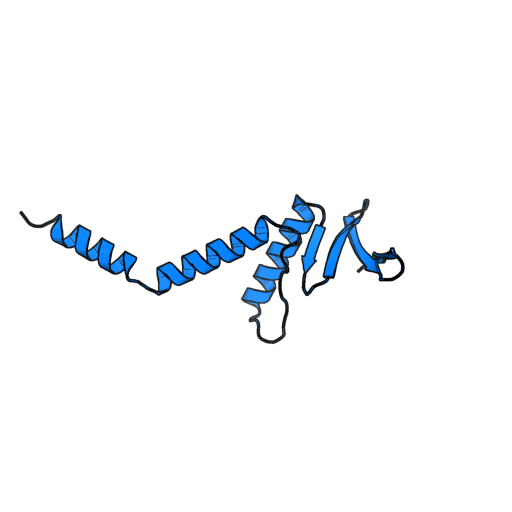nly — not comparable to full-atom values): 5550 Å² total; per-residue (Å²): 143,89,62,67,67,63,49,53,50,53,48,52,51,57,73,67,34,63,63,64,53,50,51,50,52,50,52,53,51,54,49,56,44,60,75,34,44,77,52,64,44,82,73,65,92,87,56,52,72,66,57,50,49,52,52,50,49,46,43,50,53,21,31,74,74,69,38,26,29,22,44,65,83,42,60,35,30,53,41,99,86,68,50,44,28,30,70,46,97,87,71,44,83,43,74,113

Nearest PDB structures (foldseek):
  3ho6-assembly1_A  TM=3.610E-01  e=2.828E-01  Clostridioides difficile
  3ho6-assembly2_B  TM=3.613E-01  e=3.672E-01  Clostridioides difficile